Protein AF-A0A3S4FXB5-F1 (afdb_monomer_lite)

Radius of gyration: 15.89 Å; chains: 1; bounding box: 28×39×34 Å

Sequence (67 aa):
MMLEDAQPKLLITTQAQLARFHDIPGMEYLCYSQPLPVSDATPLGLSLPHHTAYIIFTSGSTAGRKG

Structure (mmCIF, N/CA/C/O backbone):
data_AF-A0A3S4FXB5-F1
#
_entry.id   AF-A0A3S4FXB5-F1
#
loop_
_atom_site.group_PDB
_atom_site.id
_atom_site.type_symbol
_atom_site.label_atom_id
_atom_site.label_alt_id
_atom_site.label_comp_id
_atom_site.label_asym_id
_atom_site.label_entity_id
_atom_site.label_seq_id
_atom_site.pdbx_PDB_ins_code
_atom_site.Cartn_x
_atom_site.Cartn_y
_atom_site.Cartn_z
_atom_site.occupancy
_atom_site.B_iso_or_equiv
_atom_site.auth_seq_id
_atom_site.auth_comp_id
_atom_site.auth_asym_id
_atom_site.auth_atom_id
_atom_site.pdbx_PDB_model_num
ATOM 1 N N . MET A 1 1 ? -8.113 11.305 10.242 1.00 79.25 1 MET A N 1
ATOM 2 C CA . MET A 1 1 ? -7.444 10.010 10.557 1.00 79.25 1 MET A CA 1
ATOM 3 C C . MET A 1 1 ? -6.525 9.680 9.385 1.00 79.25 1 MET A C 1
ATOM 5 O O . MET A 1 1 ? -6.895 10.024 8.282 1.00 79.25 1 MET A O 1
ATOM 9 N N . MET A 1 2 ? -5.376 9.003 9.556 1.00 89.94 2 MET A N 1
ATOM 10 C CA . MET A 1 2 ? -4.387 8.797 8.464 1.00 89.94 2 MET A CA 1
ATOM 11 C C . MET A 1 2 ? -4.987 8.315 7.127 1.00 89.94 2 MET A C 1
ATOM 13 O O . MET A 1 2 ? -4.521 8.722 6.073 1.00 89.94 2 MET A O 1
ATOM 17 N N . LEU A 1 3 ? -6.022 7.466 7.158 1.00 91.69 3 LEU A N 1
ATOM 18 C CA . LEU A 1 3 ? -6.712 6.988 5.952 1.00 91.69 3 LEU A CA 1
ATOM 19 C C . LEU A 1 3 ? -7.613 8.050 5.297 1.00 91.69 3 LEU A C 1
ATOM 21 O O . LEU A 1 3 ? -7.732 8.066 4.078 1.00 91.69 3 LEU A O 1
ATOM 25 N N . GLU A 1 4 ? -8.219 8.936 6.088 1.00 89.12 4 GLU A N 1
ATOM 26 C CA . GLU A 1 4 ? -8.988 10.087 5.592 1.00 89.12 4 GLU A CA 1
ATOM 27 C C . GLU A 1 4 ? -8.058 11.125 4.954 1.00 89.12 4 GLU A C 1
ATOM 29 O O . GLU A 1 4 ? -8.402 11.692 3.925 1.00 89.12 4 GLU A O 1
ATOM 34 N N . ASP A 1 5 ? -6.873 11.328 5.541 1.00 89.88 5 ASP A N 1
ATOM 35 C CA . ASP A 1 5 ? -5.887 12.301 5.060 1.00 89.88 5 ASP A CA 1
ATOM 36 C C . ASP A 1 5 ? -5.200 11.804 3.774 1.00 89.88 5 ASP A C 1
ATOM 38 O O . ASP A 1 5 ? -5.066 12.547 2.806 1.00 89.88 5 ASP A O 1
ATOM 42 N N . ALA A 1 6 ? -4.790 10.529 3.743 1.00 92.56 6 ALA A N 1
ATOM 43 C CA . ALA A 1 6 ? -4.059 9.949 2.614 1.00 92.56 6 ALA A CA 1
ATOM 44 C C . ALA A 1 6 ? -4.954 9.490 1.449 1.00 92.56 6 ALA A C 1
ATOM 46 O O . ALA A 1 6 ? -4.440 9.277 0.353 1.00 92.56 6 ALA A O 1
ATOM 47 N N . GLN A 1 7 ? -6.253 9.274 1.693 1.00 93.00 7 GLN A N 1
ATOM 48 C CA . GLN A 1 7 ? -7.237 8.773 0.719 1.00 93.00 7 GLN A CA 1
ATOM 49 C C . GLN A 1 7 ? -6.692 7.646 -0.194 1.00 93.00 7 GLN A C 1
ATOM 51 O O . GLN A 1 7 ? -6.686 7.786 -1.423 1.00 93.00 7 GLN A O 1
ATOM 56 N N . PRO A 1 8 ? -6.183 6.528 0.367 1.00 95.56 8 PRO A N 1
ATOM 57 C CA . PRO A 1 8 ? -5.618 5.457 -0.441 1.00 95.56 8 PRO A CA 1
ATOM 58 C C . PRO A 1 8 ? -6.701 4.789 -1.292 1.00 95.56 8 PRO A C 1
ATOM 60 O O . PRO A 1 8 ? -7.840 4.628 -0.864 1.00 95.56 8 PRO A O 1
ATOM 63 N N . LYS A 1 9 ? -6.317 4.334 -2.489 1.00 95.94 9 LYS A N 1
ATOM 64 C CA . LYS A 1 9 ? -7.231 3.605 -3.382 1.00 95.94 9 LYS A CA 1
ATOM 65 C C . LYS A 1 9 ? -7.534 2.180 -2.912 1.00 95.94 9 LYS A C 1
ATOM 67 O O . LYS A 1 9 ? -8.577 1.654 -3.259 1.00 95.94 9 LYS A O 1
ATOM 72 N N . LEU A 1 10 ? -6.615 1.550 -2.175 1.00 97.06 10 LEU A N 1
ATOM 73 C CA . LEU A 1 10 ? -6.725 0.161 -1.729 1.00 97.06 10 LEU A CA 1
ATOM 74 C C . LEU A 1 10 ? -6.032 -0.027 -0.377 1.00 97.06 10 LEU A C 1
ATOM 76 O O . LEU A 1 10 ? -4.876 0.373 -0.209 1.00 97.06 10 LEU A O 1
ATOM 80 N N . LEU A 1 11 ? -6.702 -0.707 0.551 1.00 97.00 11 LEU A N 1
ATOM 81 C CA . LEU A 1 11 ? -6.119 -1.188 1.799 1.00 97.00 11 LEU A CA 1
ATOM 82 C C . LEU A 1 11 ? -5.723 -2.667 1.678 1.00 97.00 11 LEU A C 1
ATOM 84 O O . LEU A 1 11 ? -6.577 -3.549 1.611 1.00 97.00 11 LEU A O 1
ATOM 88 N N . ILE A 1 12 ? -4.422 -2.957 1.720 1.00 97.38 12 ILE A N 1
ATOM 89 C CA . ILE A 1 12 ? -3.927 -4.334 1.853 1.00 97.38 12 ILE A CA 1
ATOM 90 C C . ILE A 1 12 ? -3.858 -4.682 3.343 1.00 97.38 12 ILE A C 1
ATOM 92 O O . ILE A 1 12 ? -3.209 -3.984 4.122 1.00 97.38 12 ILE A O 1
ATOM 96 N N . THR A 1 13 ? -4.541 -5.749 3.755 1.00 96.69 13 THR A N 1
ATOM 97 C CA . THR A 1 13 ? -4.653 -6.138 5.169 1.00 96.69 13 THR A CA 1
ATOM 98 C C . THR A 1 13 ? -4.775 -7.659 5.346 1.00 96.69 13 THR A C 1
ATOM 100 O O . THR A 1 13 ? -4.539 -8.432 4.418 1.00 96.69 13 THR A O 1
ATOM 103 N N . THR A 1 14 ? -5.120 -8.098 6.558 1.00 97.06 14 THR A N 1
ATOM 104 C CA . THR A 1 14 ? -5.413 -9.491 6.919 1.00 97.06 14 THR A CA 1
ATOM 105 C C . THR A 1 14 ? -6.878 -9.641 7.325 1.00 97.06 14 THR A C 1
ATOM 107 O O . THR A 1 14 ? -7.498 -8.690 7.804 1.00 97.06 14 THR A O 1
ATOM 110 N N . GLN A 1 15 ? -7.417 -10.861 7.227 1.00 95.94 15 GLN A N 1
ATOM 111 C CA . GLN A 1 15 ? -8.813 -11.140 7.586 1.00 95.94 15 GLN A CA 1
ATOM 112 C C . GLN A 1 15 ? -9.149 -10.724 9.028 1.00 95.94 15 GLN A C 1
ATOM 114 O O . GLN A 1 15 ? -10.213 -10.169 9.285 1.00 95.94 15 GLN A O 1
ATOM 119 N N . ALA A 1 16 ? -8.220 -10.940 9.965 1.00 96.69 16 ALA A N 1
ATOM 120 C CA . ALA A 1 16 ? -8.404 -10.610 11.379 1.00 96.69 16 ALA A CA 1
ATOM 121 C C . ALA A 1 16 ? -8.526 -9.099 11.648 1.00 96.69 16 ALA A C 1
ATOM 123 O O . ALA A 1 16 ? -9.069 -8.698 12.674 1.00 96.69 16 ALA A O 1
ATOM 124 N N . GLN A 1 17 ? -8.016 -8.251 10.751 1.00 96.44 17 GLN A N 1
ATOM 125 C CA . GLN A 1 17 ? -8.031 -6.797 10.914 1.00 96.44 17 GLN A CA 1
ATOM 126 C C . GLN A 1 17 ? -9.159 -6.113 10.137 1.00 96.44 17 GLN A C 1
ATOM 128 O O . GLN A 1 17 ? -9.461 -4.956 10.427 1.00 96.44 17 GLN A O 1
ATOM 133 N N . LEU A 1 18 ? -9.799 -6.811 9.193 1.00 94.88 18 LEU A N 1
ATOM 134 C CA . LEU A 1 18 ? -10.771 -6.232 8.265 1.00 94.88 18 LEU A CA 1
ATOM 135 C C . LEU A 1 18 ? -11.949 -5.542 8.969 1.00 94.88 18 LEU A C 1
ATOM 137 O O . LEU A 1 18 ? -12.344 -4.451 8.568 1.00 94.88 18 LEU A O 1
ATOM 141 N N . ALA A 1 19 ? -12.452 -6.119 10.064 1.00 95.00 19 ALA A N 1
ATOM 142 C CA . ALA A 1 19 ? -13.565 -5.554 10.837 1.00 95.00 19 ALA A CA 1
ATOM 143 C C . ALA A 1 19 ? -13.285 -4.139 11.385 1.00 95.00 19 ALA A C 1
ATOM 145 O O . ALA A 1 19 ? -14.208 -3.407 11.706 1.00 95.00 19 ALA A O 1
ATOM 146 N N . ARG A 1 20 ? -12.016 -3.720 11.480 1.00 94.00 20 ARG A N 1
AT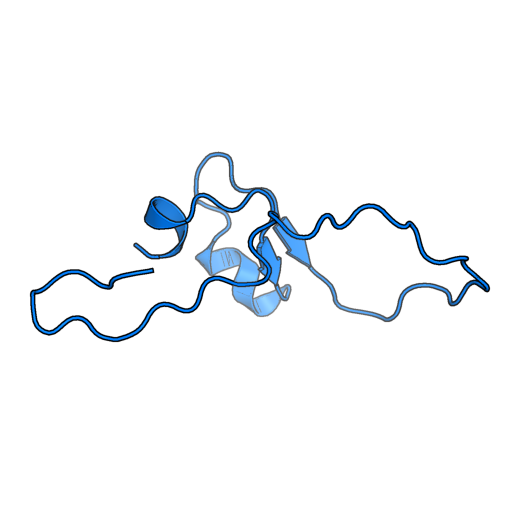OM 147 C CA . ARG A 1 20 ? -11.646 -2.362 11.921 1.00 94.00 20 ARG A CA 1
ATOM 148 C C . ARG A 1 20 ? -11.823 -1.304 10.832 1.00 94.00 20 ARG A C 1
ATOM 150 O O . ARG A 1 20 ? -11.778 -0.118 11.142 1.00 94.00 20 ARG A O 1
ATOM 157 N N . PHE A 1 21 ? -11.924 -1.730 9.575 1.00 93.00 21 PHE A N 1
ATOM 158 C CA . PHE A 1 21 ? -11.843 -0.860 8.402 1.00 93.00 21 PHE A CA 1
ATOM 159 C C . PHE A 1 21 ? -13.022 -1.032 7.440 1.00 93.00 21 PHE A C 1
ATOM 161 O O . PHE A 1 21 ? -13.212 -0.177 6.583 1.00 93.00 21 PHE A O 1
ATOM 168 N N . HIS A 1 22 ? -13.816 -2.102 7.574 1.00 87.31 22 HIS A N 1
ATOM 169 C CA . HIS A 1 22 ? -14.902 -2.415 6.639 1.00 87.31 22 HIS A CA 1
ATOM 170 C C . HIS A 1 22 ? -16.029 -1.371 6.593 1.00 87.31 22 HIS A C 1
ATOM 172 O O . HIS A 1 22 ? -16.745 -1.304 5.600 1.00 87.31 22 HIS A O 1
ATOM 178 N N . ASP A 1 23 ? -16.138 -0.537 7.630 1.00 90.31 23 ASP A N 1
ATOM 179 C CA . ASP A 1 23 ? -17.142 0.521 7.747 1.00 90.31 23 ASP A CA 1
ATOM 180 C C . ASP A 1 23 ? -16.670 1.852 7.139 1.00 90.31 23 ASP A C 1
ATOM 182 O O . ASP A 1 23 ? -17.425 2.822 7.130 1.00 90.31 23 ASP A O 1
ATOM 186 N N . ILE A 1 24 ? -15.428 1.935 6.639 1.00 91.38 24 ILE A N 1
ATOM 187 C CA . ILE A 1 24 ? -14.910 3.151 6.001 1.00 91.38 24 ILE A CA 1
ATOM 188 C C . ILE A 1 24 ? -15.543 3.280 4.605 1.00 91.38 24 ILE A C 1
ATOM 190 O O . ILE A 1 24 ? -15.260 2.453 3.732 1.00 91.38 24 ILE A O 1
ATOM 194 N N . PRO A 1 25 ? -16.370 4.312 4.344 1.00 89.62 25 PRO A N 1
ATOM 195 C CA . PRO A 1 25 ? -17.083 4.429 3.077 1.00 89.62 25 PRO A CA 1
ATOM 196 C C . PRO A 1 25 ? -16.131 4.561 1.886 1.00 89.62 25 PRO A C 1
ATOM 198 O O . PRO A 1 25 ? -15.203 5.368 1.907 1.00 89.62 25 PRO A O 1
ATOM 201 N N . GLY A 1 26 ? -16.386 3.789 0.828 1.00 89.06 26 GLY A N 1
ATOM 202 C CA . GLY A 1 26 ? -15.624 3.856 -0.424 1.00 89.06 26 GLY A CA 1
ATOM 203 C C . GLY A 1 26 ? -14.213 3.260 -0.366 1.00 89.06 26 GLY A C 1
ATOM 204 O O . GLY A 1 26 ? -13.493 3.350 -1.355 1.00 89.06 26 GLY A O 1
ATOM 205 N N . MET A 1 27 ? -13.811 2.649 0.753 1.00 93.75 27 MET A N 1
ATOM 206 C CA . MET A 1 27 ? -12.508 1.997 0.876 1.00 93.75 27 MET A CA 1
ATOM 207 C C . MET A 1 27 ? -12.540 0.598 0.252 1.00 93.75 27 MET A C 1
ATOM 209 O O . MET A 1 27 ? -13.220 -0.300 0.753 1.00 93.75 27 MET A O 1
ATOM 213 N N . GLU A 1 28 ? -11.758 0.383 -0.804 1.00 96.31 28 GLU A N 1
ATOM 214 C CA . GLU A 1 28 ? -11.483 -0.967 -1.295 1.00 96.31 28 GLU A CA 1
ATOM 215 C C . GLU A 1 28 ? -10.455 -1.667 -0.400 1.00 96.31 28 GLU A C 1
ATOM 217 O O . GLU A 1 28 ? -9.525 -1.045 0.126 1.00 96.31 28 GLU A O 1
ATOM 222 N N . TYR A 1 29 ? -10.586 -2.986 -0.249 1.00 95.88 29 TYR A N 1
ATOM 223 C CA . TYR A 1 29 ? -9.667 -3.790 0.551 1.00 95.88 29 TYR A CA 1
ATOM 224 C C . TYR A 1 29 ? -9.281 -5.103 -0.128 1.00 95.88 29 TYR A C 1
ATOM 226 O O . TYR A 1 29 ? -10.069 -5.728 -0.835 1.00 95.88 29 TYR A O 1
ATOM 234 N N . LEU A 1 30 ? -8.059 -5.553 0.156 1.00 96.69 30 LEU A N 1
ATOM 235 C CA . LEU A 1 30 ? -7.528 -6.846 -0.261 1.00 96.69 30 LEU A CA 1
ATOM 236 C C . LEU A 1 30 ? -6.919 -7.561 0.948 1.00 96.69 30 LEU A C 1
ATOM 238 O O . LEU A 1 30 ? -5.942 -7.095 1.536 1.00 96.69 30 LEU A O 1
ATOM 242 N N . CYS A 1 31 ? -7.474 -8.721 1.302 1.00 96.94 31 CYS A N 1
ATOM 243 C CA . CYS A 1 31 ? -6.893 -9.590 2.324 1.00 96.94 31 CYS A CA 1
ATOM 244 C C . CYS A 1 31 ? -5.857 -10.532 1.698 1.00 96.94 31 CYS A C 1
ATOM 246 O O . CYS A 1 31 ? -6.205 -11.588 1.168 1.00 96.94 31 CYS A O 1
ATOM 248 N N . TYR A 1 32 ? -4.578 -10.163 1.773 1.00 97.00 32 TYR A N 1
ATOM 249 C CA . TYR A 1 32 ? -3.488 -10.979 1.241 1.00 97.00 32 TYR A CA 1
ATOM 250 C C . TYR A 1 32 ? -3.048 -12.027 2.273 1.00 97.00 32 TYR A C 1
ATOM 252 O O . TYR A 1 32 ? -2.354 -11.710 3.236 1.00 97.00 32 TYR A O 1
ATOM 260 N N . SER A 1 33 ? -3.505 -13.271 2.107 1.00 95.94 33 SER A N 1
ATOM 261 C CA . SER A 1 33 ? -3.367 -14.329 3.124 1.00 95.94 33 SER A CA 1
ATOM 262 C C . SER A 1 33 ? -2.528 -15.531 2.695 1.00 95.94 33 SER A C 1
ATOM 264 O O . SER A 1 33 ? -2.156 -16.334 3.548 1.00 95.94 33 SER A O 1
ATOM 266 N N . GLN A 1 34 ? -2.237 -15.670 1.402 1.00 95.75 34 GLN A N 1
ATOM 267 C CA . GLN A 1 34 ? -1.491 -16.786 0.819 1.00 95.75 34 GLN A CA 1
ATOM 268 C C . GLN A 1 34 ? -0.655 -16.282 -0.368 1.00 95.75 34 GLN A C 1
ATOM 270 O O . GLN A 1 34 ? -1.046 -15.293 -0.993 1.00 95.75 34 GLN A O 1
ATOM 275 N N . PRO A 1 35 ? 0.466 -16.946 -0.706 1.00 95.25 35 PRO A N 1
ATOM 276 C CA . PRO A 1 35 ? 1.242 -16.615 -1.895 1.00 95.25 35 PRO A CA 1
ATOM 277 C C . PRO A 1 35 ? 0.407 -16.689 -3.178 1.00 95.25 35 PRO A C 1
ATOM 279 O O . PRO A 1 35 ? -0.394 -17.609 -3.353 1.00 95.25 35 PRO A O 1
ATOM 282 N N . LEU A 1 36 ? 0.633 -15.749 -4.096 1.00 94.12 36 LEU A N 1
ATOM 283 C CA . LEU A 1 36 ? 0.135 -15.872 -5.467 1.00 94.12 36 LEU A CA 1
ATOM 284 C C . LEU 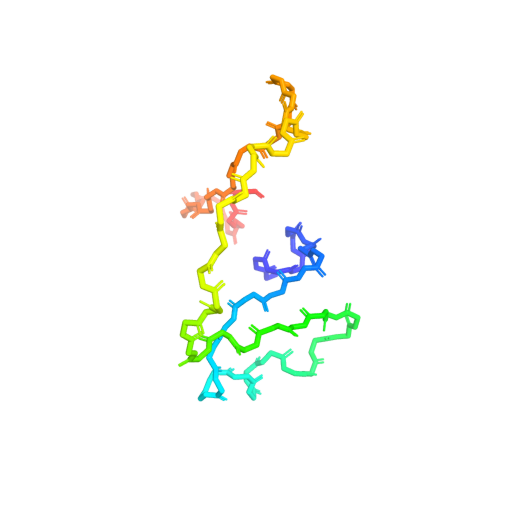A 1 36 ? 0.980 -16.886 -6.252 1.00 94.12 36 LEU A C 1
ATOM 286 O O . LEU A 1 36 ? 2.163 -17.061 -5.940 1.00 94.12 36 LEU A O 1
ATOM 290 N N . PRO A 1 37 ? 0.408 -17.527 -7.288 1.00 94.50 37 PRO A N 1
ATOM 291 C CA . PRO A 1 37 ? 1.180 -18.332 -8.222 1.00 94.50 37 PRO A CA 1
ATOM 292 C C . PRO A 1 37 ? 2.363 -17.535 -8.772 1.00 94.50 37 PRO A C 1
ATOM 294 O O . PRO A 1 37 ? 2.202 -16.405 -9.234 1.00 94.50 37 PRO A O 1
ATOM 297 N N . VAL A 1 38 ? 3.552 -18.128 -8.716 1.00 91.75 38 VAL A N 1
ATOM 298 C CA . VAL A 1 38 ? 4.749 -17.516 -9.290 1.00 91.75 38 VAL A CA 1
ATOM 299 C C . VAL A 1 38 ? 4.659 -17.616 -10.808 1.00 91.75 38 VAL A C 1
ATOM 301 O O . VAL A 1 38 ? 4.385 -18.683 -11.355 1.00 91.75 38 VAL A O 1
ATOM 304 N N . SER A 1 39 ? 4.906 -16.499 -11.481 1.00 89.75 39 SER A N 1
ATOM 305 C CA . SER A 1 39 ? 5.044 -16.427 -12.933 1.00 89.75 39 SER A CA 1
ATOM 306 C C . SER A 1 39 ? 6.349 -15.727 -13.284 1.00 89.75 39 SER A C 1
ATOM 308 O O . SER A 1 39 ? 6.718 -14.771 -12.597 1.00 89.75 39 SER A O 1
ATOM 310 N N . ASP A 1 40 ? 6.976 -16.117 -14.392 1.00 88.88 40 ASP A N 1
ATOM 311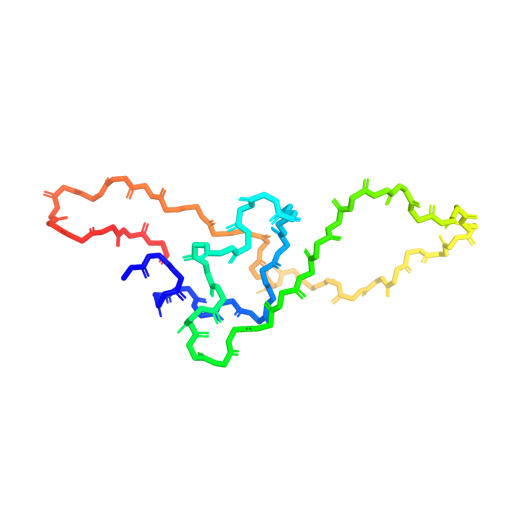 C CA . ASP A 1 40 ? 8.099 -15.387 -14.990 1.00 88.88 40 ASP A CA 1
ATOM 312 C C . ASP A 1 40 ? 7.597 -14.094 -15.653 1.00 88.88 40 ASP A C 1
ATOM 314 O O . ASP A 1 40 ? 7.509 -13.968 -16.875 1.00 88.88 40 ASP A O 1
ATOM 318 N N . ALA A 1 41 ? 7.182 -13.135 -14.825 1.00 87.25 41 ALA A N 1
ATOM 319 C CA . ALA A 1 41 ? 6.646 -11.860 -15.274 1.00 87.25 41 ALA A CA 1
ATOM 320 C C . ALA A 1 41 ? 7.776 -10.865 -15.560 1.00 87.25 41 ALA A C 1
ATOM 322 O O . ALA A 1 41 ? 8.686 -10.664 -14.754 1.00 87.25 41 ALA A O 1
ATOM 323 N N . THR A 1 42 ? 7.680 -10.180 -16.696 1.00 93.31 42 THR A N 1
ATOM 324 C CA . THR A 1 42 ? 8.536 -9.030 -16.995 1.00 93.31 42 THR A CA 1
ATOM 325 C C . THR A 1 42 ? 8.146 -7.831 -16.123 1.00 93.31 42 THR A C 1
ATOM 327 O O . THR A 1 42 ? 6.956 -7.647 -15.848 1.00 93.31 42 THR A O 1
ATOM 330 N N . PRO A 1 43 ? 9.098 -6.963 -15.726 1.00 93.38 43 PRO A N 1
ATOM 331 C CA . PRO A 1 43 ? 8.778 -5.722 -15.024 1.00 93.38 43 PRO A CA 1
ATOM 332 C C . PRO A 1 43 ? 7.758 -4.877 -15.798 1.00 93.38 43 PRO A C 1
ATOM 334 O O . PRO A 1 43 ? 7.912 -4.668 -16.998 1.00 93.38 43 PRO A O 1
ATOM 337 N N . LEU A 1 44 ? 6.739 -4.350 -15.110 1.00 94.94 44 LEU A N 1
ATOM 338 C CA . LEU A 1 44 ? 5.657 -3.596 -15.762 1.00 94.94 44 LEU A CA 1
ATOM 339 C C . LEU A 1 44 ? 6.071 -2.194 -16.241 1.00 94.94 44 LEU A C 1
ATOM 341 O O . LEU A 1 44 ? 5.384 -1.607 -17.068 1.00 94.94 44 LEU A O 1
ATOM 345 N N . GLY A 1 45 ? 7.152 -1.622 -15.700 1.00 95.69 45 GLY A N 1
ATOM 346 C CA . GLY A 1 45 ? 7.663 -0.314 -16.135 1.00 95.69 45 GLY A CA 1
ATOM 347 C C . GLY A 1 45 ? 6.717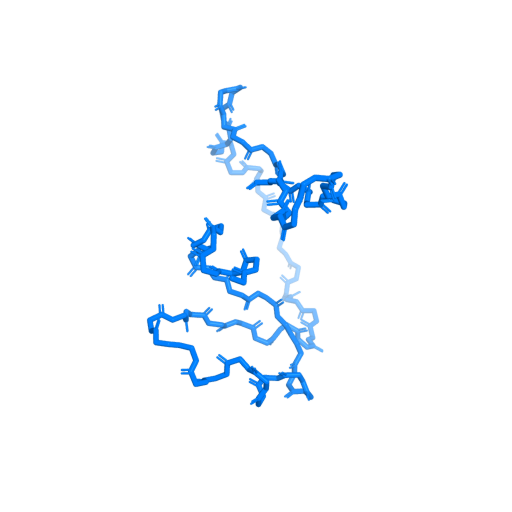 0.877 -15.911 1.00 95.69 45 GLY A C 1
ATOM 348 O O . GLY A 1 45 ? 6.863 1.892 -16.577 1.00 95.69 45 GLY A O 1
ATOM 349 N N . LEU A 1 46 ? 5.748 0.774 -14.990 1.00 97.31 46 LEU A N 1
ATOM 350 C CA . LEU A 1 46 ? 4.700 1.794 -14.794 1.00 97.31 46 LEU A CA 1
ATOM 351 C C . LEU A 1 46 ? 5.110 2.972 -13.892 1.00 97.31 46 LEU A C 1
ATOM 353 O O . LEU A 1 46 ? 4.399 3.973 -13.827 1.00 97.31 46 LEU A O 1
ATOM 357 N N . SER A 1 47 ? 6.213 2.856 -13.148 1.00 97.69 47 SER A N 1
ATOM 358 C CA . SER A 1 47 ? 6.660 3.908 -12.228 1.00 97.69 47 SER A CA 1
ATOM 359 C C . SER A 1 47 ? 7.455 4.990 -12.961 1.00 97.69 47 SER A C 1
ATOM 361 O O . SER A 1 47 ? 8.355 4.671 -13.736 1.00 97.69 47 SER A O 1
ATOM 363 N N . LEU A 1 48 ? 7.159 6.263 -12.685 1.00 98.12 48 LEU A N 1
ATOM 364 C CA . LEU A 1 48 ? 7.853 7.424 -13.240 1.00 98.12 48 LEU A CA 1
ATOM 365 C C . LEU A 1 48 ? 8.595 8.180 -12.126 1.00 98.12 48 LEU A C 1
ATOM 367 O O . LEU A 1 48 ? 8.138 8.163 -10.982 1.00 98.12 48 LEU A O 1
ATOM 371 N N . PRO A 1 49 ? 9.689 8.908 -12.430 1.00 98.31 49 PRO A N 1
ATOM 372 C CA . PRO A 1 49 ? 10.495 9.593 -11.410 1.00 98.31 49 PRO A CA 1
ATOM 373 C C . PRO A 1 49 ? 9.744 10.607 -10.536 1.00 98.31 49 PRO A C 1
ATOM 375 O O . PRO A 1 49 ? 10.206 10.940 -9.453 1.00 98.31 49 PRO A O 1
ATOM 378 N N . HIS A 1 50 ? 8.606 11.117 -11.008 1.00 97.62 50 HIS A N 1
ATOM 379 C CA . HIS A 1 50 ? 7.781 12.090 -10.291 1.00 97.62 50 HIS A CA 1
ATOM 380 C C . HIS A 1 50 ? 6.641 11.449 -9.480 1.00 97.62 50 HIS A C 1
ATOM 382 O O . HIS A 1 50 ? 5.858 12.171 -8.868 1.00 97.62 50 HIS A O 1
ATOM 388 N N . HIS A 1 51 ? 6.505 10.119 -9.480 1.00 98.12 51 HIS A N 1
ATOM 389 C CA . HIS A 1 51 ? 5.515 9.440 -8.647 1.00 98.12 51 HIS A CA 1
ATOM 390 C C . HIS A 1 51 ? 5.953 9.419 -7.179 1.00 98.12 51 HIS A C 1
ATOM 392 O O . HIS A 1 51 ? 7.102 9.108 -6.860 1.00 98.12 51 HIS A O 1
ATOM 398 N N . THR A 1 52 ? 5.011 9.671 -6.269 1.00 97.12 52 THR A N 1
ATOM 399 C CA . THR A 1 52 ? 5.216 9.444 -4.835 1.00 97.12 52 THR A CA 1
ATOM 400 C C . THR A 1 52 ? 5.486 7.962 -4.582 1.00 97.12 52 THR A C 1
ATOM 402 O O . THR A 1 52 ? 4.642 7.120 -4.880 1.00 97.12 52 THR A O 1
ATOM 405 N N . ALA A 1 53 ? 6.653 7.638 -4.021 1.00 97.19 53 ALA A N 1
ATOM 406 C CA . ALA A 1 53 ? 7.031 6.254 -3.730 1.00 97.19 53 ALA A CA 1
ATOM 407 C C . ALA A 1 53 ? 6.415 5.737 -2.419 1.00 97.19 53 ALA A C 1
ATOM 409 O O . ALA A 1 53 ? 5.958 4.598 -2.354 1.00 97.19 53 ALA A O 1
ATOM 410 N N . TYR A 1 54 ? 6.398 6.569 -1.374 1.00 97.00 54 TYR A N 1
ATOM 411 C CA . TYR A 1 54 ? 5.786 6.257 -0.084 1.00 97.00 54 TYR A CA 1
ATOM 412 C C . TYR A 1 54 ? 5.361 7.531 0.649 1.00 97.00 54 TYR A C 1
ATOM 414 O O . TYR A 1 54 ? 5.932 8.601 0.445 1.00 97.00 54 TYR A O 1
ATOM 422 N N . ILE A 1 55 ? 4.389 7.383 1.547 1.00 95.38 55 ILE A N 1
ATOM 423 C CA . ILE A 1 55 ? 3.978 8.404 2.513 1.00 95.38 55 ILE A CA 1
ATOM 424 C C . ILE A 1 55 ? 4.152 7.801 3.906 1.00 95.38 55 ILE A C 1
ATOM 426 O O . ILE A 1 55 ? 3.610 6.735 4.197 1.00 95.38 55 ILE A O 1
ATOM 430 N N . ILE A 1 56 ? 4.927 8.466 4.764 1.00 94.50 56 ILE A N 1
ATOM 431 C CA . ILE A 1 56 ? 5.154 8.048 6.151 1.00 94.50 56 ILE A CA 1
ATOM 432 C C . ILE A 1 56 ? 4.713 9.188 7.059 1.00 94.50 56 ILE A C 1
ATOM 434 O O . ILE A 1 56 ? 5.343 10.242 7.111 1.00 94.50 56 ILE A O 1
ATOM 438 N N . PHE A 1 57 ? 3.643 8.951 7.809 1.00 89.69 57 PHE A N 1
ATOM 439 C CA . PHE A 1 57 ? 3.174 9.888 8.820 1.00 89.69 57 PHE A CA 1
ATOM 440 C C . PHE A 1 57 ? 4.065 9.816 10.056 1.00 89.69 57 PHE A C 1
ATOM 442 O O . PHE A 1 57 ? 4.251 8.748 10.646 1.00 89.69 57 PHE A O 1
ATOM 449 N N . THR A 1 58 ? 4.548 10.972 10.497 1.00 89.12 58 THR A 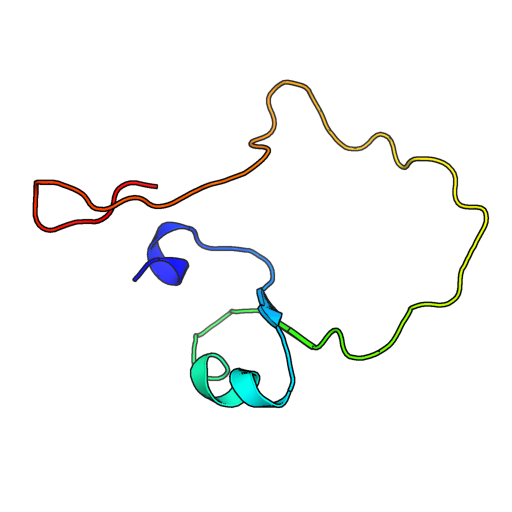N 1
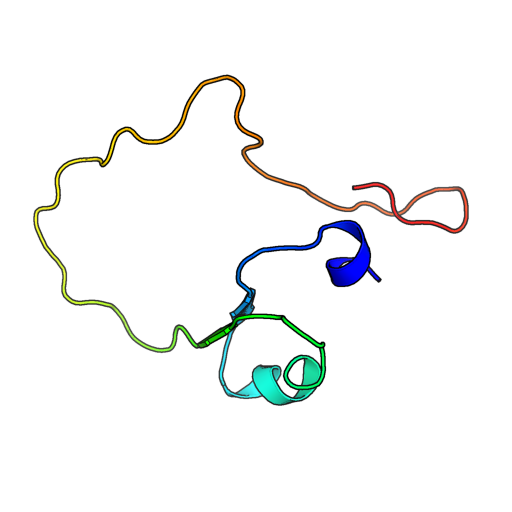ATOM 450 C CA . THR A 1 58 ? 5.279 11.117 11.761 1.00 89.12 58 THR A CA 1
ATOM 451 C C . THR A 1 58 ? 4.475 11.963 12.750 1.00 89.12 58 THR A C 1
ATOM 453 O O . THR A 1 58 ? 3.491 12.620 12.390 1.00 89.12 58 THR A O 1
ATOM 456 N N . SER A 1 59 ? 4.835 11.915 14.033 1.00 84.69 59 SER A N 1
ATOM 457 C CA . SER A 1 59 ? 4.209 12.764 15.050 1.00 84.69 59 SER A CA 1
ATOM 458 C C . SER A 1 59 ? 4.487 14.243 14.758 1.00 84.69 59 SER A C 1
ATOM 460 O O . SER A 1 59 ? 5.645 14.656 14.722 1.00 84.69 59 SER A O 1
ATOM 462 N N . GLY A 1 60 ? 3.433 15.043 14.576 1.00 73.88 60 GLY A N 1
ATOM 463 C CA . GLY A 1 60 ? 3.537 16.499 14.492 1.00 73.88 60 GLY A CA 1
ATOM 464 C C . GLY A 1 60 ? 3.646 17.132 15.882 1.00 73.88 60 GLY A C 1
ATOM 465 O O . GLY A 1 60 ? 3.046 16.645 16.836 1.00 73.88 60 GLY A O 1
ATOM 466 N N . SER A 1 61 ? 4.410 18.221 16.002 1.00 59.16 61 SER A N 1
ATOM 467 C CA . SER A 1 61 ? 4.485 19.033 17.229 1.00 59.16 61 SER A CA 1
ATOM 468 C C . SER A 1 61 ? 3.232 19.889 17.461 1.00 59.16 61 SER A C 1
ATOM 470 O O . SER A 1 61 ? 2.925 20.245 18.594 1.00 59.16 61 SER A O 1
ATOM 472 N N . THR A 1 62 ? 2.484 20.196 16.400 1.00 63.06 62 THR A N 1
ATOM 473 C CA . THR A 1 62 ? 1.104 20.690 16.458 1.00 63.06 62 THR A CA 1
ATOM 474 C C . THR A 1 62 ? 0.153 19.499 16.331 1.00 63.06 62 THR A C 1
ATOM 476 O O . THR A 1 62 ? 0.502 18.518 15.685 1.00 63.06 62 THR A O 1
ATOM 479 N N . ALA A 1 63 ? -1.034 19.559 16.942 1.00 61.94 63 ALA A N 1
ATOM 480 C CA . ALA A 1 63 ? -1.958 18.433 17.171 1.00 61.94 63 ALA A CA 1
ATOM 481 C C . ALA A 1 63 ? -2.458 17.631 15.933 1.00 61.94 63 ALA A C 1
ATOM 483 O O . ALA A 1 63 ? -3.320 16.768 16.080 1.00 61.94 63 ALA A O 1
ATOM 484 N N . GLY A 1 64 ? -1.928 17.871 14.729 1.00 56.19 64 GLY A N 1
ATOM 485 C CA . GLY A 1 64 ? -2.169 17.083 13.520 1.00 56.19 64 GLY A CA 1
ATOM 486 C C . GLY A 1 64 ? -0.913 16.333 13.064 1.00 56.19 64 GLY A C 1
ATOM 487 O O . GLY A 1 64 ? 0.190 16.884 13.049 1.00 56.19 64 GLY A O 1
ATOM 488 N N . ARG A 1 65 ? -1.074 15.065 12.667 1.00 57.31 65 ARG A N 1
ATOM 489 C CA . ARG A 1 65 ? -0.012 14.309 11.981 1.00 57.31 65 ARG A CA 1
ATOM 490 C C . ARG A 1 65 ? 0.218 14.926 10.598 1.00 57.31 65 ARG A C 1
ATOM 492 O O . ARG A 1 65 ? -0.736 15.345 9.955 1.00 57.31 65 ARG A O 1
ATOM 499 N N . LYS A 1 66 ? 1.477 14.983 10.160 1.00 57.41 66 LYS A N 1
ATOM 500 C CA . LYS A 1 66 ? 1.862 15.433 8.814 1.00 57.41 66 LYS A CA 1
ATOM 501 C C . LYS A 1 66 ? 2.300 14.213 8.009 1.00 57.41 66 LYS A C 1
ATOM 503 O O . LYS A 1 66 ? 3.097 13.418 8.516 1.00 57.41 66 LYS A O 1
ATOM 508 N N . GLY A 1 67 ? 1.767 14.074 6.805 1.00 57.69 67 GLY A N 1
ATOM 509 C CA . GLY A 1 67 ? 2.002 12.964 5.886 1.00 57.69 67 GLY A CA 1
ATOM 510 C C . GLY A 1 67 ? 1.102 13.120 4.680 1.00 57.69 67 GLY A C 1
ATOM 511 O O . GLY A 1 67 ? -0.053 13.539 4.899 1.00 57.69 67 GLY A O 1
#

Organism: Salmonella enterica I (NCBI:txid59201)

pLDDT: mean 89.87, std 11.43, range [56.19, 98.31]

Secondary structure (DSSP, 8-state):
-HHHHH--S-EEE-GGGGGGTTTSTT--EEE--SPPPP--PPP-----TTS------B--SSSS-B-

Foldseek 3Di:
DVCVVVVDQEAEAAPVCCVVCVPPPNYHYDHDDDDDDDDPDDDPPPDDPPDDPDDDWDDDPPPDIDD